Protein AF-A0A7W7UBR4-F1 (afdb_monomer)

Radius of gyration: 15.97 Å; Cα contacts (8 Å, |Δi|>4): 134; chains: 1; bounding box: 43×30×40 Å

Mean predicted aligned error: 3.76 Å

Solvent-accessible surface area (backbone atoms only — not comparable to full-atom values): 6798 Å² total; per-residue (Å²): 130,93,70,92,76,60,71,43,74,70,57,55,90,51,26,36,76,31,35,26,63,66,38,61,66,70,61,28,55,52,48,33,76,66,58,76,65,44,58,55,62,70,82,72,61,76,75,94,64,74,57,53,81,82,39,95,48,75,47,76,42,32,70,57,22,66,72,54,62,41,68,60,51,52,54,52,37,60,78,45,68,36,54,72,49,76,44,93,29,21,59,44,31,67,72,56,40,41,65,64,50,50,50,56,51,50,53,52,47,65,76,65,67,124

Secondary structure (DSSP, 8-state):
--S---EE---GGGHHHHH-TTS-HHHHHHHHHHPPPEEGGGGTPPPSS-GGGTS--EEEEETT-SSS-HHHHHHHHHHHT-EEEEES--TTHHHHSHHHHHHHHHHHHHHH--

pLDDT: mean 94.86, std 8.31, range [49.69, 98.75]

Nearest PDB structures (foldseek):
  5xwz-assembly2_D  TM=7.203E-01  e=3.315E-01  Cladophialophora bantiana CBS 173.52
  5c81-assembly1_A  TM=7.174E-01  e=3.537E-01  Clonostachys rosea
  6jr2-assembly1_B  TM=7.079E-01  e=5.574E-01  Clonostachys rosea
  5ie7-assembly1_B  TM=7.161E-01  e=5.574E-01  Clonostachys rosea
  5xo8-assembly2_D  TM=7.045E-01  e=6.348E-01  Rhinocladiella mackenziei CBS 650.93

Sequence (114 aa):
STETGTDVSVAIEKFPALFAADVDPELAAVLAVSQRPLAARAFSEAAPVAAWKTKPSWGLVASADRTINPDVERFGYERAGMTTVEVDSSHLVMLAQPKAVAELIMDAARSTGH

InterPro domains:
  IPR000073 Alpha/beta hydrolase fold-1 [PF12697] (15-103)
  IPR029058 Alpha/Beta hydrolase fold [G3DSA:3.40.50.1820] (1-113)
  IPR029058 Alpha/Beta hydrolase fold [SSF53474] (17-107)
  IPR052897 Secondary metabolite biosynthesis hydrolase [PTHR37017] (7-112)

Organism: NCBI:txid2663842

Structure (mmCIF, N/CA/C/O backbone):
data_AF-A0A7W7UBR4-F1
#
_entry.id   AF-A0A7W7UBR4-F1
#
loop_
_atom_site.group_PDB
_atom_site.id
_atom_site.type_symbol
_atom_site.label_atom_id
_atom_site.label_alt_id
_atom_site.label_comp_id
_atom_site.label_asym_id
_atom_site.label_entity_id
_atom_site.label_seq_id
_atom_site.pdbx_PDB_ins_code
_atom_site.Cartn_x
_atom_site.Cartn_y
_atom_site.Cartn_z
_atom_site.occupancy
_atom_site.B_iso_or_equiv
_atom_site.auth_seq_id
_atom_site.auth_comp_id
_atom_site.auth_asym_id
_atom_site.auth_atom_id
_atom_site.pdbx_PDB_model_num
ATOM 1 N N . SER A 1 1 ? 14.579 17.870 4.071 1.00 49.69 1 SER A N 1
ATOM 2 C CA . SER A 1 1 ? 15.038 17.751 5.466 1.00 49.69 1 SER A CA 1
ATOM 3 C C . SER A 1 1 ? 16.551 17.832 5.456 1.00 49.69 1 SER A C 1
ATOM 5 O O . SER A 1 1 ? 17.136 17.280 4.539 1.00 49.69 1 SER A O 1
ATOM 7 N N . THR A 1 2 ? 17.177 18.555 6.383 1.00 50.41 2 THR A N 1
ATOM 8 C CA . THR A 1 2 ? 18.644 18.742 6.460 1.00 50.41 2 THR A CA 1
ATOM 9 C C . THR A 1 2 ? 19.338 17.696 7.339 1.00 50.41 2 THR A C 1
ATOM 11 O O . THR A 1 2 ? 20.506 17.855 7.678 1.00 50.41 2 THR A O 1
ATOM 14 N N . GLU A 1 3 ? 18.627 16.647 7.751 1.00 65.31 3 GLU A N 1
ATOM 15 C CA . GLU A 1 3 ? 19.219 15.532 8.488 1.00 65.31 3 GLU A CA 1
ATOM 16 C C . GLU A 1 3 ? 19.951 14.587 7.536 1.00 65.31 3 GLU A C 1
ATOM 18 O O . GLU A 1 3 ? 19.378 14.107 6.559 1.00 65.31 3 GLU A O 1
ATOM 23 N N . THR A 1 4 ? 21.210 14.294 7.853 1.00 79.94 4 THR A N 1
ATOM 24 C CA . THR A 1 4 ? 21.987 13.235 7.210 1.00 79.94 4 THR A CA 1
ATOM 25 C C . THR A 1 4 ? 21.290 11.890 7.426 1.00 79.94 4 THR A C 1
ATOM 27 O O . THR A 1 4 ? 21.035 11.498 8.564 1.00 79.94 4 THR A O 1
ATOM 30 N N . GLY A 1 5 ? 20.991 11.168 6.348 1.00 87.00 5 GLY A N 1
ATOM 31 C CA . GLY A 1 5 ? 20.320 9.870 6.402 1.00 87.00 5 GLY A CA 1
ATOM 32 C C . GLY A 1 5 ? 20.465 9.096 5.094 1.00 87.00 5 GLY A C 1
ATOM 33 O O . GLY A 1 5 ? 20.946 9.631 4.096 1.00 87.00 5 GLY A O 1
ATOM 34 N N . THR A 1 6 ? 20.075 7.823 5.112 1.00 93.88 6 THR A N 1
ATOM 35 C CA . THR A 1 6 ? 19.985 6.998 3.901 1.00 93.88 6 THR A CA 1
ATOM 36 C C . THR A 1 6 ? 18.579 7.090 3.339 1.00 93.88 6 THR A C 1
ATOM 38 O O . THR A 1 6 ? 17.614 6.779 4.036 1.00 93.88 6 THR A O 1
ATOM 41 N N . ASP A 1 7 ? 18.486 7.460 2.070 1.00 93.88 7 ASP A N 1
ATOM 42 C CA . ASP A 1 7 ? 17.255 7.405 1.296 1.00 93.88 7 ASP A CA 1
ATOM 43 C C . ASP A 1 7 ? 17.255 6.156 0.411 1.00 93.88 7 ASP A C 1
ATOM 45 O O . ASP A 1 7 ? 18.290 5.750 -0.123 1.00 93.88 7 ASP A O 1
ATOM 49 N N . VAL A 1 8 ? 16.087 5.533 0.269 1.00 94.19 8 VAL A N 1
ATOM 50 C CA . VAL A 1 8 ? 15.889 4.309 -0.511 1.00 94.19 8 VAL A CA 1
ATOM 51 C C . VAL A 1 8 ? 14.877 4.578 -1.618 1.00 94.19 8 VAL A C 1
ATOM 53 O O . VAL A 1 8 ? 13.890 5.291 -1.433 1.00 94.19 8 VAL A O 1
ATOM 56 N N . SER A 1 9 ? 15.124 4.023 -2.797 1.00 95.00 9 SER A N 1
ATOM 57 C CA . SER A 1 9 ? 14.236 4.109 -3.958 1.00 95.00 9 SER A CA 1
ATOM 58 C C . SER A 1 9 ? 14.267 2.795 -4.719 1.00 95.00 9 SER A C 1
ATOM 60 O O . SER A 1 9 ? 15.216 2.015 -4.604 1.00 95.00 9 SER A O 1
ATOM 62 N N . VAL A 1 10 ? 13.231 2.549 -5.508 1.00 96.12 10 VAL A N 1
ATOM 63 C CA . VAL A 1 10 ? 13.191 1.402 -6.411 1.00 96.12 10 VAL A CA 1
ATOM 64 C C . VAL A 1 10 ? 13.994 1.756 -7.650 1.00 96.12 10 VAL A C 1
ATOM 66 O O . VAL A 1 10 ? 13.836 2.848 -8.194 1.00 96.12 10 VAL A O 1
ATOM 69 N N . ALA A 1 11 ? 14.828 0.834 -8.131 1.00 97.50 11 ALA A N 1
ATOM 70 C CA . ALA A 1 11 ? 15.454 0.995 -9.440 1.00 97.50 11 ALA A CA 1
ATOM 71 C C . ALA A 1 11 ? 14.372 1.274 -10.498 1.00 97.50 11 ALA A C 1
ATOM 73 O O . ALA A 1 11 ? 13.363 0.565 -10.535 1.00 97.50 11 ALA A O 1
ATOM 74 N N . ILE A 1 12 ? 14.575 2.299 -11.330 1.00 97.75 12 ILE A N 1
ATOM 75 C CA . ILE A 1 12 ? 13.567 2.817 -12.271 1.00 97.75 12 ILE A CA 1
ATOM 76 C C . ILE A 1 12 ? 13.015 1.682 -13.142 1.00 97.75 12 ILE A C 1
ATOM 78 O O . ILE A 1 12 ? 11.807 1.544 -13.304 1.00 97.75 12 ILE A O 1
ATOM 82 N N . GLU A 1 13 ? 13.891 0.801 -13.615 1.00 97.94 13 GLU A N 1
ATOM 83 C CA . GLU A 1 13 ? 13.560 -0.316 -14.501 1.00 97.94 13 GLU A CA 1
ATOM 84 C C . GLU A 1 13 ? 12.752 -1.415 -13.796 1.00 97.94 13 GLU A C 1
ATOM 86 O O . GLU A 1 13 ? 12.053 -2.193 -14.442 1.00 97.94 13 GLU A O 1
ATOM 91 N N . LYS A 1 14 ? 12.846 -1.501 -12.464 1.00 97.75 14 LYS A N 1
ATOM 92 C CA . LYS A 1 14 ? 12.107 -2.476 -11.651 1.00 97.75 14 LYS A CA 1
ATOM 93 C C . LYS A 1 14 ? 10.785 -1.925 -11.125 1.00 97.75 14 LYS A C 1
ATOM 95 O O . LYS A 1 14 ? 9.935 -2.716 -10.721 1.00 97.75 14 LYS A O 1
ATOM 100 N N . PHE A 1 15 ? 10.608 -0.604 -11.122 1.00 98.12 15 PHE A N 1
ATOM 101 C CA . PHE A 1 15 ? 9.438 0.053 -10.544 1.00 98.12 15 PHE A CA 1
ATOM 102 C C . PHE A 1 15 ? 8.114 -0.457 -11.136 1.00 98.12 15 PHE A C 1
ATOM 104 O O . PHE A 1 15 ? 7.273 -0.879 -10.341 1.00 98.12 15 PHE A O 1
ATOM 111 N N . PRO A 1 16 ? 7.918 -0.547 -12.472 1.00 97.62 16 PRO A N 1
ATOM 112 C CA . PRO A 1 16 ? 6.644 -1.015 -13.019 1.00 97.62 16 PRO A CA 1
ATOM 113 C C . PRO A 1 16 ? 6.257 -2.410 -12.519 1.00 97.62 16 PRO A C 1
ATOM 115 O O . PRO A 1 16 ? 5.130 -2.626 -12.102 1.00 97.62 16 PRO A O 1
ATOM 118 N N . ALA A 1 17 ? 7.205 -3.348 -12.464 1.00 97.19 17 ALA A N 1
ATOM 119 C CA . ALA A 1 17 ? 6.917 -4.730 -12.081 1.00 97.19 17 ALA A CA 1
ATOM 120 C C . ALA A 1 17 ? 6.729 -4.949 -10.567 1.00 97.19 17 ALA A C 1
ATOM 122 O O . ALA A 1 17 ? 6.145 -5.962 -10.176 1.00 97.19 17 ALA A O 1
ATOM 123 N N . LEU A 1 18 ? 7.273 -4.064 -9.724 1.00 96.50 18 LEU A N 1
ATOM 124 C CA . LEU A 1 18 ? 7.222 -4.198 -8.263 1.00 96.50 18 LEU A CA 1
ATOM 125 C C . LEU A 1 18 ? 6.124 -3.341 -7.627 1.00 96.50 18 LEU A C 1
ATOM 127 O O . LEU A 1 18 ? 5.451 -3.801 -6.708 1.00 96.50 18 LEU A O 1
ATOM 131 N N . PHE A 1 19 ? 5.948 -2.114 -8.118 1.00 97.06 19 PHE A N 1
ATOM 132 C CA . PHE A 1 19 ? 5.033 -1.130 -7.540 1.00 97.06 19 PHE A CA 1
ATOM 133 C C . PHE A 1 19 ? 3.725 -1.001 -8.320 1.00 97.06 19 PHE A C 1
ATOM 135 O O . PHE A 1 19 ? 2.688 -0.750 -7.722 1.00 97.06 19 PHE A O 1
ATOM 142 N N . ALA A 1 20 ? 3.771 -1.115 -9.646 1.00 98.00 20 ALA A N 1
ATOM 143 C CA . ALA A 1 20 ? 2.730 -0.574 -10.518 1.00 98.00 20 ALA A CA 1
ATOM 144 C C . ALA A 1 20 ? 2.316 -1.565 -11.620 1.00 98.00 20 ALA A C 1
ATOM 146 O O . ALA A 1 20 ? 2.071 -1.166 -12.755 1.00 98.00 20 ALA A O 1
ATOM 147 N N . ALA A 1 21 ? 2.301 -2.864 -11.305 1.00 98.06 21 ALA A N 1
ATOM 148 C CA . ALA A 1 21 ? 2.220 -3.938 -12.301 1.00 98.06 21 ALA A CA 1
ATOM 149 C C . ALA A 1 21 ? 0.892 -3.964 -13.079 1.00 98.06 21 ALA A C 1
ATOM 151 O O . ALA A 1 21 ? 0.820 -4.544 -14.159 1.00 98.06 21 ALA A O 1
ATOM 152 N N . ASP A 1 22 ? -0.139 -3.339 -12.524 1.00 98.06 22 ASP A N 1
ATOM 153 C CA . ASP A 1 22 ? -1.494 -3.209 -13.056 1.00 98.06 22 ASP A CA 1
ATOM 154 C C . ASP A 1 22 ? -1.903 -1.739 -13.283 1.00 98.06 22 ASP A C 1
ATOM 156 O O . ASP A 1 22 ? -3.077 -1.437 -13.488 1.00 98.06 22 ASP A O 1
ATOM 160 N N . VAL A 1 23 ? -0.935 -0.818 -13.270 1.00 98.31 23 VAL A N 1
ATOM 161 C CA . VAL A 1 23 ? -1.121 0.586 -13.657 1.00 98.31 23 VAL A CA 1
ATOM 162 C C . VAL A 1 23 ? -0.752 0.755 -15.132 1.00 98.31 23 VAL A C 1
ATOM 164 O O . VAL A 1 23 ? 0.077 0.016 -15.664 1.00 98.31 23 VAL A O 1
ATOM 167 N N . ASP A 1 24 ? -1.355 1.746 -15.797 1.00 98.06 24 ASP A N 1
ATOM 168 C CA . ASP A 1 24 ? -0.991 2.126 -17.164 1.00 98.06 24 ASP A CA 1
ATOM 169 C C . ASP A 1 24 ? 0.544 2.273 -17.321 1.00 98.06 24 ASP A C 1
ATOM 171 O O . ASP A 1 24 ? 1.169 2.980 -16.521 1.00 98.06 24 ASP A O 1
ATOM 175 N N . PRO A 1 25 ? 1.176 1.622 -18.318 1.00 97.69 25 PRO A N 1
ATOM 176 C CA . PRO A 1 25 ? 2.631 1.608 -18.445 1.00 97.69 25 PRO A CA 1
ATOM 177 C C . PRO A 1 25 ? 3.273 2.983 -18.655 1.00 97.69 25 PRO A C 1
ATOM 179 O O . PRO A 1 25 ? 4.385 3.206 -18.171 1.00 97.69 25 PRO A O 1
ATOM 182 N N . GLU A 1 26 ? 2.608 3.906 -19.360 1.00 98.12 26 GLU A N 1
ATOM 183 C CA . GLU A 1 26 ? 3.140 5.257 -19.573 1.00 98.12 26 GLU A CA 1
ATOM 184 C C . GLU A 1 26 ? 3.139 6.030 -18.256 1.00 98.12 26 GLU A C 1
ATOM 186 O O . GLU A 1 26 ? 4.145 6.642 -17.880 1.00 98.12 26 GLU A O 1
ATOM 191 N N . LEU A 1 27 ? 2.045 5.927 -17.497 1.00 98.31 27 LEU A N 1
ATOM 192 C CA . LEU A 1 27 ? 1.970 6.497 -16.157 1.00 98.31 27 LEU A CA 1
ATOM 193 C C . LEU A 1 27 ? 3.002 5.861 -15.214 1.00 98.31 27 LEU A C 1
ATOM 195 O O . LEU A 1 27 ? 3.698 6.580 -14.498 1.00 98.31 27 LEU A O 1
ATOM 199 N N . ALA A 1 28 ? 3.153 4.535 -15.229 1.00 98.25 28 ALA A N 1
ATOM 200 C CA . ALA A 1 28 ? 4.132 3.828 -14.405 1.00 98.25 28 ALA A CA 1
ATOM 201 C C . ALA A 1 28 ? 5.573 4.277 -14.704 1.00 98.25 28 ALA A C 1
ATOM 203 O O . ALA A 1 28 ? 6.368 4.433 -13.775 1.00 98.25 28 ALA A O 1
ATOM 204 N N . ALA A 1 29 ? 5.905 4.541 -15.973 1.00 97.94 29 ALA A N 1
ATOM 205 C CA . ALA A 1 29 ? 7.212 5.061 -16.369 1.00 97.94 29 ALA A CA 1
ATOM 206 C C . ALA A 1 29 ? 7.467 6.477 -15.824 1.00 97.94 29 ALA A C 1
ATOM 208 O O . ALA A 1 29 ? 8.557 6.756 -15.319 1.00 97.94 29 ALA A O 1
ATOM 209 N N . VAL A 1 30 ? 6.458 7.356 -15.863 1.00 98.19 30 VAL A N 1
ATOM 210 C CA . VAL A 1 30 ? 6.545 8.695 -15.256 1.00 98.19 30 VAL A CA 1
ATOM 211 C C . VAL A 1 30 ? 6.731 8.585 -13.742 1.00 98.19 30 VAL A C 1
ATOM 213 O O . VAL A 1 30 ? 7.642 9.200 -13.189 1.00 98.19 30 VAL A O 1
ATOM 216 N N . LEU A 1 31 ? 5.925 7.754 -13.076 1.00 97.94 31 LEU A N 1
ATOM 217 C CA . LEU A 1 31 ? 6.005 7.544 -11.630 1.00 97.94 31 LEU A CA 1
ATOM 218 C C . LEU A 1 31 ? 7.365 6.987 -11.199 1.00 97.94 31 LEU A C 1
ATOM 220 O O . LEU A 1 31 ? 7.889 7.410 -10.170 1.00 97.94 31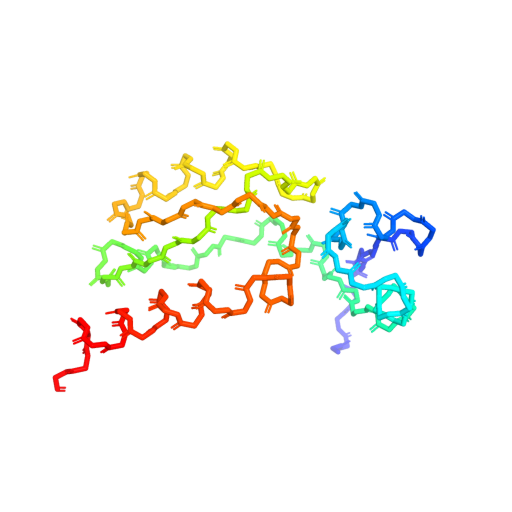 LEU A O 1
ATOM 224 N N . ALA A 1 32 ? 7.963 6.097 -11.994 1.00 98.00 32 ALA A N 1
ATOM 225 C CA . ALA A 1 32 ? 9.270 5.515 -11.710 1.00 98.00 32 ALA A CA 1
ATOM 226 C C . ALA A 1 32 ? 10.381 6.574 -11.626 1.00 98.00 32 ALA A C 1
ATOM 228 O O . ALA A 1 32 ? 11.228 6.504 -10.735 1.00 98.00 32 ALA A O 1
ATOM 229 N N . VAL A 1 33 ? 10.377 7.568 -12.520 1.00 97.62 33 VAL A N 1
ATOM 230 C CA . VAL A 1 33 ? 11.392 8.639 -12.527 1.00 97.62 33 VAL A CA 1
ATOM 231 C C . VAL A 1 33 ? 11.054 9.786 -11.575 1.00 97.62 33 VAL A C 1
ATOM 233 O O . VAL A 1 33 ? 11.954 10.494 -11.132 1.00 97.62 33 VAL A O 1
ATOM 236 N N . SER A 1 34 ? 9.773 9.970 -11.238 1.00 97.00 34 SER A N 1
ATOM 237 C CA . SER A 1 34 ? 9.316 11.009 -10.308 1.00 97.00 34 SER A CA 1
ATOM 238 C C . SER A 1 34 ? 9.148 10.523 -8.865 1.00 97.00 34 SER A C 1
ATOM 240 O O . SER A 1 34 ? 8.680 11.291 -8.020 1.00 97.00 34 SER A O 1
ATOM 242 N N . GLN A 1 35 ? 9.462 9.254 -8.572 1.00 95.94 35 GLN A N 1
ATOM 243 C CA . GLN A 1 35 ? 9.289 8.675 -7.241 1.00 95.94 35 GLN A CA 1
ATOM 244 C C . GLN A 1 35 ? 10.059 9.487 -6.194 1.00 95.94 35 GLN A C 1
ATOM 246 O O . GLN A 1 35 ? 11.186 9.934 -6.414 1.00 95.94 35 GLN A O 1
ATOM 251 N N . ARG A 1 36 ? 9.446 9.675 -5.025 1.00 93.81 36 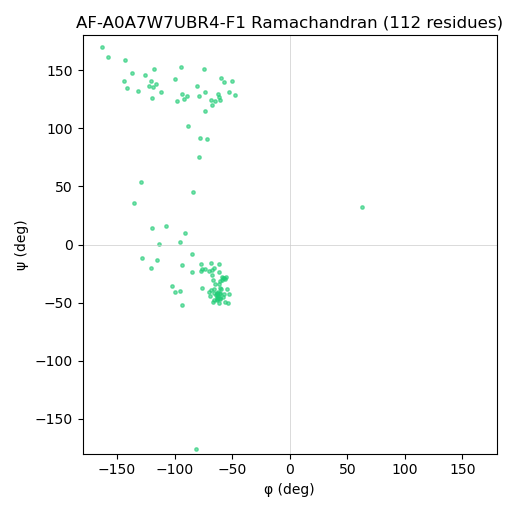ARG A N 1
ATOM 252 C CA . ARG A 1 36 ? 10.114 10.317 -3.893 1.00 93.81 36 ARG A CA 1
ATOM 253 C C . ARG A 1 36 ? 10.825 9.246 -3.069 1.00 93.81 36 ARG A C 1
ATOM 255 O O . ARG A 1 36 ? 10.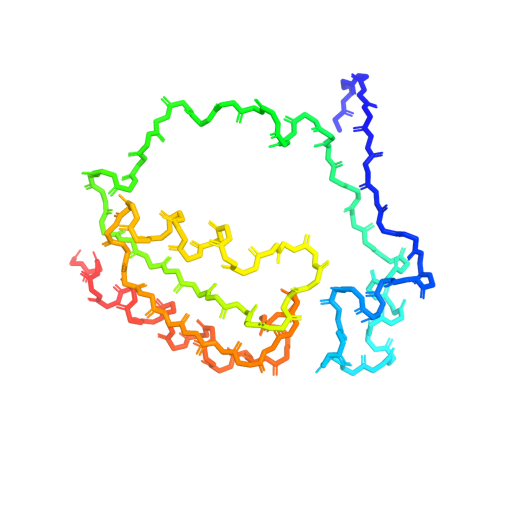156 8.294 -2.668 1.00 93.81 36 ARG A O 1
ATOM 262 N N . PRO A 1 37 ? 12.127 9.398 -2.779 1.00 92.88 37 PRO A N 1
ATOM 263 C CA . PRO A 1 37 ? 12.825 8.451 -1.927 1.00 92.88 37 PRO A CA 1
ATOM 264 C C . PRO A 1 37 ? 12.202 8.354 -0.530 1.00 92.88 37 PRO A C 1
ATOM 266 O O . PRO A 1 37 ? 11.746 9.354 0.036 1.00 92.88 37 PRO A O 1
ATO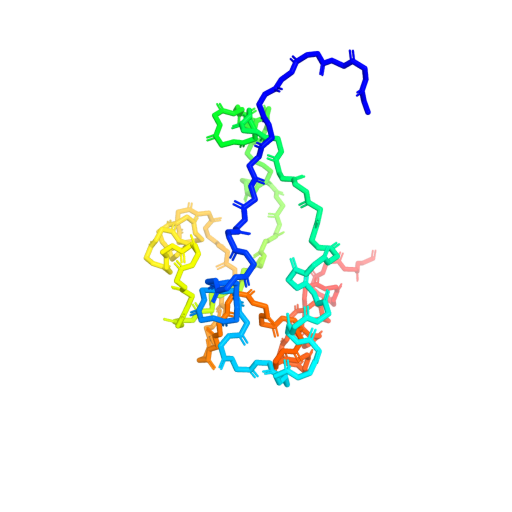M 269 N N . LEU A 1 38 ? 12.200 7.142 0.023 1.00 92.44 38 LEU A N 1
ATOM 270 C CA . LEU A 1 38 ? 11.779 6.863 1.390 1.00 92.44 38 LEU A CA 1
ATOM 271 C C . LEU A 1 38 ? 13.001 6.893 2.308 1.00 92.44 38 LEU A C 1
ATOM 273 O O . LEU A 1 38 ? 13.989 6.206 2.053 1.00 92.44 38 LEU A O 1
ATOM 277 N N . ALA A 1 39 ? 12.919 7.636 3.409 1.00 94.62 39 ALA A N 1
ATOM 278 C CA . ALA A 1 39 ? 13.974 7.634 4.414 1.00 94.62 39 ALA A CA 1
ATOM 279 C C . ALA A 1 39 ? 14.073 6.245 5.070 1.00 94.62 39 ALA A C 1
ATOM 281 O O . ALA A 1 39 ? 13.107 5.773 5.669 1.00 94.62 39 ALA A O 1
ATOM 282 N N . ALA A 1 40 ? 15.249 5.614 5.028 1.00 93.69 40 ALA A N 1
ATOM 283 C CA . ALA A 1 40 ? 15.464 4.251 5.525 1.00 93.69 40 ALA A CA 1
ATOM 284 C C . ALA A 1 40 ? 15.078 4.076 7.006 1.00 93.69 40 ALA A C 1
ATOM 286 O O . ALA A 1 40 ? 14.645 3.004 7.422 1.00 93.69 40 ALA A O 1
ATOM 287 N N . ARG A 1 41 ? 15.175 5.148 7.803 1.00 93.69 41 ARG A N 1
ATOM 288 C CA . ARG A 1 41 ? 14.774 5.147 9.218 1.00 93.69 41 ARG A CA 1
ATOM 289 C C . ARG A 1 41 ? 13.304 4.780 9.438 1.00 93.69 41 ARG A C 1
ATOM 291 O O . ARG A 1 41 ? 12.989 4.207 10.477 1.00 93.69 41 ARG A O 1
ATOM 298 N N . ALA A 1 42 ? 12.432 5.057 8.462 1.00 91.00 42 ALA A N 1
ATOM 299 C CA . ALA A 1 42 ? 11.000 4.779 8.551 1.00 91.00 42 ALA A CA 1
ATOM 300 C C . ALA A 1 42 ? 10.699 3.279 8.723 1.00 91.00 42 ALA A C 1
ATOM 302 O O . ALA A 1 42 ? 9.664 2.929 9.278 1.00 91.00 42 ALA A O 1
ATOM 303 N N . PHE A 1 43 ? 11.611 2.391 8.307 1.00 91.00 43 PHE A N 1
ATOM 304 C CA . PHE A 1 43 ? 11.461 0.943 8.485 1.00 91.00 43 PHE A CA 1
ATOM 305 C C . PHE A 1 43 ? 11.733 0.459 9.917 1.00 91.00 43 PHE A C 1
ATOM 307 O O . PHE A 1 43 ? 11.309 -0.634 10.281 1.00 91.00 43 PHE A O 1
ATOM 314 N N . SER A 1 44 ? 12.458 1.239 10.723 1.00 92.25 44 SER A N 1
ATOM 315 C CA . SER A 1 44 ? 12.869 0.863 12.086 1.00 92.25 44 SER A CA 1
ATOM 316 C C . SER A 1 44 ? 12.265 1.742 13.178 1.00 92.25 44 SER A C 1
ATOM 318 O O . SER A 1 44 ? 12.366 1.416 14.360 1.00 92.25 44 SER A O 1
ATOM 320 N N . GLU A 1 45 ? 11.687 2.882 12.804 1.00 92.69 45 GLU A N 1
ATOM 321 C CA . GLU A 1 45 ? 11.121 3.832 13.751 1.00 92.69 45 GLU A CA 1
ATOM 322 C C . GLU A 1 45 ? 9.872 3.248 14.421 1.00 92.69 45 GLU A C 1
ATOM 324 O O . GLU A 1 45 ? 8.915 2.829 13.769 1.00 92.69 45 GLU A O 1
ATOM 329 N N . ALA A 1 46 ? 9.883 3.210 15.753 1.00 92.62 46 ALA A N 1
ATOM 330 C CA . ALA A 1 46 ? 8.750 2.717 16.514 1.00 92.62 46 ALA A CA 1
ATOM 331 C C . ALA A 1 46 ? 7.609 3.740 16.493 1.00 92.62 46 ALA A C 1
ATOM 333 O O . ALA A 1 46 ? 7.802 4.911 16.820 1.00 92.62 46 ALA A O 1
ATOM 334 N N . ALA A 1 47 ? 6.392 3.280 16.193 1.00 89.31 47 ALA A N 1
ATOM 335 C CA . ALA A 1 47 ? 5.206 4.105 16.375 1.00 89.31 47 ALA A CA 1
ATOM 336 C C . ALA A 1 47 ? 5.062 4.479 17.867 1.00 89.31 47 ALA A C 1
ATOM 338 O O . ALA A 1 47 ? 5.035 3.578 18.712 1.00 89.31 47 ALA A O 1
ATOM 339 N N . PRO A 1 48 ? 4.922 5.772 18.219 1.00 91.50 48 PRO A N 1
ATOM 340 C CA . PRO A 1 48 ? 4.869 6.199 19.619 1.00 91.50 48 PRO A CA 1
ATOM 341 C C . PRO A 1 48 ? 3.602 5.711 20.335 1.00 91.50 48 PRO A C 1
ATOM 343 O O . PRO A 1 48 ? 3.597 5.544 21.552 1.00 91.50 48 PRO A O 1
ATOM 346 N N . VAL A 1 49 ? 2.520 5.475 19.585 1.00 93.38 49 VAL A N 1
ATOM 347 C CA . VAL A 1 49 ? 1.246 4.961 20.095 1.00 93.38 49 VAL A CA 1
ATOM 348 C C . VAL A 1 49 ? 0.652 3.976 19.091 1.00 93.38 49 VAL A C 1
ATOM 350 O O . VAL A 1 49 ? 0.558 4.263 17.898 1.00 93.38 49 VAL A O 1
ATOM 353 N N . ALA A 1 50 ? 0.168 2.837 19.584 1.00 93.44 50 ALA A N 1
ATOM 354 C CA . ALA A 1 50 ? -0.629 1.890 18.809 1.00 93.44 50 ALA A CA 1
ATOM 355 C C . ALA A 1 50 ? -2.087 2.380 18.691 1.00 93.44 50 ALA A C 1
ATOM 357 O O . ALA A 1 50 ? -2.971 1.886 19.389 1.00 93.44 50 ALA A O 1
ATOM 358 N N . ALA A 1 51 ? -2.333 3.383 17.840 1.00 93.88 51 ALA A N 1
ATOM 359 C CA . ALA A 1 51 ? -3.633 4.062 17.730 1.00 93.88 51 ALA A CA 1
ATOM 360 C C . ALA A 1 51 ? -4.811 3.124 17.397 1.00 93.88 51 ALA A C 1
ATOM 362 O O . ALA A 1 51 ? -5.932 3.373 17.833 1.00 93.88 51 ALA A O 1
ATOM 363 N N . TRP A 1 52 ? -4.550 2.017 16.697 1.00 94.12 52 TRP A N 1
ATOM 364 C CA .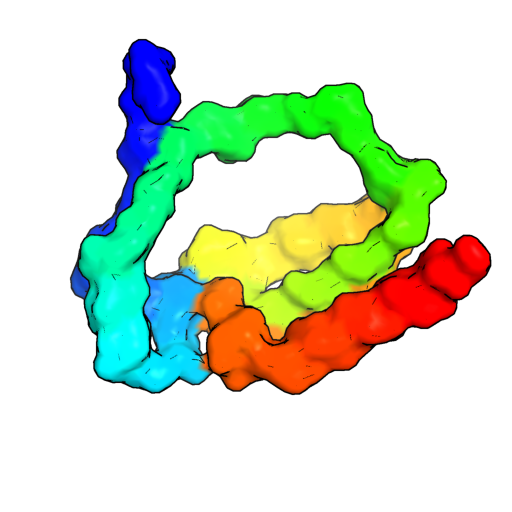 TRP A 1 52 ? -5.544 0.987 16.373 1.00 94.12 52 TRP A CA 1
ATOM 365 C C . TRP A 1 52 ? -6.161 0.311 17.609 1.00 94.12 52 TRP A C 1
ATOM 367 O O . TRP A 1 52 ? -7.223 -0.287 17.512 1.00 94.12 52 TRP A O 1
ATOM 377 N N . LYS A 1 53 ? -5.551 0.437 18.798 1.00 95.00 53 LYS A N 1
ATOM 378 C CA . LYS A 1 53 ? -6.137 -0.072 20.050 1.00 95.00 53 LYS A CA 1
ATOM 379 C C . LYS A 1 53 ? -7.313 0.756 20.564 1.00 95.00 53 LYS A C 1
ATOM 381 O O . LYS A 1 53 ? -8.065 0.270 21.402 1.00 95.00 53 LYS A O 1
ATOM 386 N N . THR A 1 54 ? -7.430 2.016 20.146 1.00 94.38 54 THR A N 1
ATOM 387 C CA . THR A 1 54 ? -8.437 2.953 20.676 1.00 9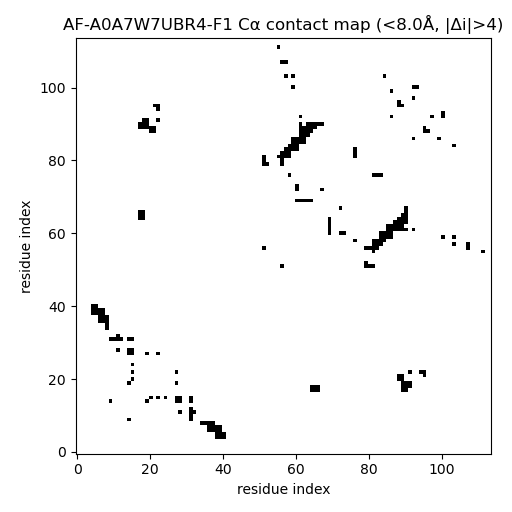4.38 54 THR A CA 1
ATOM 388 C C . THR A 1 54 ? -9.266 3.634 19.597 1.00 94.38 54 THR A C 1
ATOM 390 O O . THR A 1 54 ? -10.266 4.269 19.922 1.00 94.38 54 THR A O 1
ATOM 393 N N . LYS A 1 55 ? -8.878 3.516 18.324 1.00 94.31 55 LYS A N 1
ATOM 394 C CA . LYS A 1 55 ? -9.604 4.086 17.189 1.00 94.31 55 LYS A CA 1
ATOM 395 C C . LYS A 1 55 ? -10.072 2.981 16.241 1.00 94.31 55 LYS A C 1
ATOM 397 O O . LYS A 1 55 ? -9.256 2.119 15.898 1.00 94.31 55 LYS A O 1
ATOM 402 N N . PRO A 1 56 ? -11.331 3.033 15.760 1.00 96.12 56 PRO A N 1
ATOM 403 C CA . PRO A 1 56 ? -11.769 2.216 14.635 1.00 96.12 56 PRO A CA 1
ATOM 404 C C . PRO A 1 56 ? -10.793 2.353 13.466 1.00 96.12 56 PRO A C 1
ATOM 406 O O . PRO A 1 56 ? -10.246 3.434 13.233 1.00 96.12 56 PRO A O 1
ATOM 409 N N . SER A 1 57 ? -10.532 1.246 12.780 1.00 97.12 57 SER A N 1
ATOM 410 C CA . SER A 1 57 ? -9.434 1.150 11.824 1.00 97.12 57 SER A CA 1
ATOM 411 C C . SER A 1 57 ? -9.828 0.280 10.628 1.00 97.12 57 SER A C 1
ATOM 413 O O . SER A 1 57 ? -10.486 -0.747 10.795 1.00 97.12 57 SER A O 1
ATOM 415 N N . TRP A 1 58 ? -9.398 0.692 9.433 1.00 98.31 58 TRP A N 1
ATOM 416 C CA . TRP A 1 58 ? -9.649 0.015 8.158 1.00 98.31 58 TRP A CA 1
ATOM 417 C C . TRP A 1 58 ? -8.334 -0.257 7.435 1.00 98.31 58 TRP A C 1
ATOM 419 O O . TRP A 1 58 ? -7.411 0.554 7.521 1.00 98.31 58 TRP A O 1
ATOM 429 N N . GLY A 1 59 ? -8.261 -1.375 6.720 1.00 97.94 59 GLY A N 1
ATOM 430 C CA . GLY A 1 59 ? -7.101 -1.756 5.920 1.00 97.94 59 GLY A CA 1
ATOM 431 C C . GLY A 1 59 ? -7.518 -2.308 4.563 1.00 97.94 59 GLY A C 1
ATOM 432 O O . GLY A 1 59 ? -8.563 -2.944 4.436 1.00 97.94 59 GLY A O 1
ATOM 433 N N . LEU A 1 60 ? -6.690 -2.071 3.554 1.00 98.56 60 LEU A N 1
ATOM 434 C CA . LEU A 1 60 ? -6.824 -2.690 2.243 1.00 98.56 60 LEU A CA 1
ATOM 435 C C . LEU A 1 60 ? -5.559 -3.489 1.976 1.00 98.56 60 LEU A C 1
ATOM 437 O O . LEU A 1 60 ? -4.470 -2.932 2.076 1.00 98.56 60 LEU A O 1
ATOM 441 N N . VAL A 1 61 ? -5.708 -4.770 1.657 1.00 98.75 61 VAL A N 1
ATOM 442 C CA . VAL A 1 61 ? -4.600 -5.625 1.224 1.00 98.75 61 VAL A CA 1
ATOM 443 C C . VAL A 1 61 ? -4.614 -5.690 -0.298 1.00 98.75 61 VAL A C 1
ATOM 445 O O . VAL A 1 61 ? -5.619 -6.079 -0.895 1.00 98.75 61 VAL A O 1
ATOM 448 N N . ALA A 1 62 ? -3.503 -5.312 -0.925 1.00 98.50 62 ALA A N 1
ATOM 449 C CA . ALA A 1 62 ? -3.280 -5.525 -2.349 1.00 98.50 62 ALA A CA 1
ATOM 450 C C . ALA A 1 62 ? -2.642 -6.912 -2.529 1.00 98.50 62 ALA A C 1
ATOM 452 O O . ALA A 1 62 ? -1.463 -7.111 -2.250 1.00 98.50 62 ALA A O 1
ATOM 453 N N . SER A 1 63 ? -3.421 -7.917 -2.935 1.00 98.44 63 SER A N 1
ATOM 454 C CA . SER A 1 63 ? -2.997 -9.324 -2.842 1.00 98.44 63 SER A CA 1
ATOM 455 C C . SER A 1 63 ? -1.848 -9.707 -3.778 1.00 98.44 63 SER A C 1
ATOM 457 O O . SER A 1 63 ? -1.229 -10.753 -3.577 1.00 98.44 63 SER A O 1
ATOM 459 N N . ALA A 1 64 ? -1.555 -8.877 -4.783 1.00 98.19 64 ALA A N 1
ATOM 460 C CA . ALA A 1 64 ? -0.450 -9.051 -5.720 1.00 98.19 64 ALA A CA 1
ATOM 461 C C . ALA A 1 64 ? 0.705 -8.057 -5.475 1.00 98.19 64 ALA A C 1
ATOM 463 O O . ALA A 1 64 ? 1.573 -7.898 -6.341 1.00 98.19 64 ALA A O 1
ATOM 464 N N . ASP A 1 65 ? 0.746 -7.401 -4.309 1.00 98.25 65 ASP A N 1
ATOM 465 C CA . ASP A 1 65 ? 1.843 -6.516 -3.920 1.00 98.25 65 ASP A CA 1
ATOM 466 C C . ASP A 1 65 ? 3.178 -7.286 -3.825 1.00 98.25 65 ASP A C 1
ATOM 468 O O . ASP A 1 65 ? 3.294 -8.353 -3.218 1.00 98.25 65 ASP A O 1
ATOM 472 N N . ARG A 1 66 ? 4.206 -6.747 -4.489 1.00 96.62 66 ARG A N 1
ATOM 473 C CA . ARG A 1 66 ? 5.586 -7.267 -4.504 1.00 96.62 66 ARG A CA 1
ATOM 474 C C . ARG A 1 66 ? 6.579 -6.335 -3.812 1.00 96.62 66 ARG A C 1
ATOM 476 O O . ARG A 1 66 ? 7.774 -6.626 -3.772 1.00 96.62 66 ARG A O 1
ATOM 483 N N . THR A 1 67 ? 6.0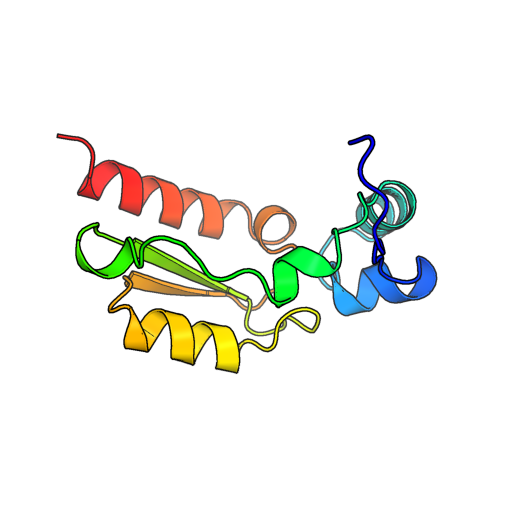88 -5.216 -3.303 1.00 95.44 67 THR A N 1
ATOM 484 C CA . THR A 1 67 ? 6.809 -4.214 -2.525 1.00 95.44 67 THR A CA 1
ATOM 485 C C . THR A 1 67 ? 6.658 -4.501 -1.041 1.00 95.44 67 THR A C 1
ATOM 487 O O . THR A 1 67 ? 7.657 -4.601 -0.329 1.00 95.44 67 THR A O 1
ATOM 490 N N . ILE A 1 68 ? 5.418 -4.674 -0.584 1.00 95.25 68 ILE A N 1
ATOM 491 C CA . ILE A 1 68 ? 5.090 -5.126 0.766 1.00 95.25 68 ILE A CA 1
ATOM 492 C C . ILE A 1 68 ? 4.491 -6.520 0.634 1.00 95.25 68 ILE A C 1
ATOM 494 O O . ILE A 1 68 ? 3.623 -6.746 -0.197 1.00 95.25 68 ILE A O 1
ATOM 498 N N . ASN A 1 69 ? 4.977 -7.476 1.427 1.00 97.19 69 ASN A N 1
ATOM 499 C CA . ASN A 1 69 ? 4.402 -8.816 1.417 1.00 97.19 69 ASN A CA 1
ATOM 500 C C . ASN A 1 69 ? 2.969 -8.756 1.996 1.00 97.19 69 ASN A C 1
ATOM 502 O O . ASN A 1 69 ? 2.840 -8.417 3.179 1.00 97.19 69 ASN A O 1
ATOM 506 N N . PRO A 1 70 ? 1.929 -9.148 1.234 1.00 98.31 70 PRO A N 1
ATOM 507 C CA . PRO A 1 70 ? 0.540 -9.097 1.690 1.00 98.31 70 PRO A CA 1
ATOM 508 C C . PRO A 1 70 ? 0.282 -9.871 2.991 1.00 98.31 70 PRO A C 1
ATOM 510 O O . PRO A 1 70 ? -0.563 -9.480 3.791 1.00 98.31 70 PRO A O 1
ATOM 513 N N . ASP A 1 71 ? 1.037 -10.938 3.270 1.00 98.44 71 ASP A N 1
ATOM 514 C CA . ASP A 1 71 ? 0.893 -11.702 4.516 1.00 98.44 71 ASP A CA 1
ATOM 515 C C . ASP A 1 71 ? 1.303 -10.895 5.755 1.00 98.44 71 ASP A C 1
ATOM 517 O O . ASP A 1 71 ? 0.734 -11.075 6.834 1.00 98.44 71 ASP A O 1
ATOM 521 N N . VAL A 1 72 ? 2.258 -9.970 5.611 1.00 97.44 72 VAL A N 1
ATOM 522 C CA . VAL A 1 72 ? 2.651 -9.059 6.697 1.00 97.44 72 VAL A CA 1
ATOM 523 C C . VAL A 1 72 ? 1.523 -8.072 6.992 1.00 97.44 72 VAL A C 1
ATOM 525 O O . VAL A 1 72 ? 1.251 -7.785 8.161 1.00 97.44 72 VAL A O 1
ATOM 528 N N . GLU A 1 73 ? 0.841 -7.586 5.955 1.00 97.69 73 GLU A N 1
ATOM 529 C CA . GLU A 1 73 ? -0.318 -6.706 6.106 1.00 97.69 73 GLU A CA 1
ATOM 530 C C . GLU A 1 73 ? -1.489 -7.441 6.755 1.00 97.69 73 GLU A C 1
ATOM 532 O O . GLU A 1 73 ? -2.006 -6.969 7.766 1.00 97.69 73 GLU A O 1
ATOM 537 N N . ARG A 1 74 ? -1.847 -8.633 6.251 1.00 98.44 74 ARG A N 1
ATOM 538 C CA . ARG A 1 74 ? -2.904 -9.481 6.830 1.00 98.44 74 ARG A CA 1
ATOM 539 C C . ARG A 1 74 ? -2.661 -9.730 8.315 1.00 98.44 74 ARG A C 1
ATOM 541 O O . ARG A 1 74 ? -3.539 -9.455 9.130 1.00 98.44 74 ARG A O 1
ATOM 548 N N . PHE A 1 75 ? -1.448 -10.153 8.680 1.00 98.25 75 PHE A N 1
ATOM 549 C CA . PHE A 1 75 ? -1.068 -10.352 10.079 1.00 98.25 75 PHE A CA 1
ATOM 550 C C . PHE A 1 75 ? -1.222 -9.069 10.912 1.00 98.25 75 PHE A C 1
ATOM 552 O O . PHE A 1 75 ? -1.739 -9.092 12.032 1.00 98.25 75 PHE A O 1
ATOM 559 N N . GLY A 1 76 ? -0.762 -7.933 10.380 1.00 97.12 76 GLY A N 1
ATOM 560 C CA . GLY A 1 76 ? -0.858 -6.639 11.046 1.00 97.12 76 GLY A CA 1
ATOM 561 C C . GLY A 1 76 ? -2.303 -6.196 11.280 1.00 97.12 76 GLY A C 1
ATOM 562 O O . GLY A 1 76 ? -2.632 -5.774 12.391 1.00 97.12 76 GLY A O 1
ATOM 563 N N . TYR A 1 77 ? -3.147 -6.319 10.257 1.00 98.00 77 TYR A N 1
ATOM 564 C CA . TYR A 1 77 ? -4.549 -5.907 10.271 1.00 98.00 77 TYR A CA 1
ATOM 565 C C . TYR A 1 77 ? -5.403 -6.814 11.161 1.00 98.00 77 TYR A C 1
ATOM 567 O O . TYR A 1 77 ? -6.196 -6.300 11.951 1.00 98.00 77 TYR A O 1
ATOM 575 N N . GLU A 1 78 ? -5.177 -8.133 11.127 1.00 97.94 78 GLU A N 1
ATOM 576 C CA . GLU A 1 78 ? -5.831 -9.095 12.023 1.00 97.94 78 GLU A CA 1
ATOM 577 C C . GLU A 1 78 ? -5.491 -8.799 13.486 1.00 97.94 78 GLU A C 1
ATOM 579 O O . GLU A 1 78 ? -6.381 -8.622 14.319 1.00 97.94 78 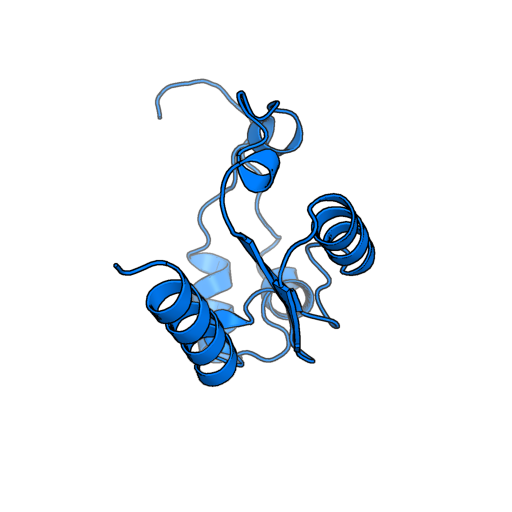GLU A O 1
ATOM 584 N N . ARG A 1 79 ? -4.198 -8.646 13.803 1.00 96.75 79 ARG A N 1
ATOM 585 C CA . ARG A 1 79 ? -3.741 -8.293 15.156 1.00 96.75 79 ARG A CA 1
ATOM 586 C C . ARG A 1 79 ? -4.326 -6.965 15.643 1.00 96.75 79 ARG A C 1
ATOM 588 O O . ARG A 1 79 ? -4.495 -6.775 16.848 1.00 96.75 79 ARG A O 1
ATOM 595 N N . ALA A 1 80 ? -4.586 -6.043 14.722 1.00 97.06 80 ALA A N 1
ATOM 596 C CA . ALA A 1 80 ? -5.167 -4.744 15.014 1.00 97.06 80 ALA A CA 1
ATOM 597 C C . ALA A 1 80 ? -6.705 -4.746 15.079 1.00 97.06 80 ALA A C 1
ATOM 599 O O . ALA A 1 80 ? -7.278 -3.736 15.481 1.00 97.06 80 ALA A O 1
ATOM 600 N N . GLY A 1 81 ? -7.374 -5.847 1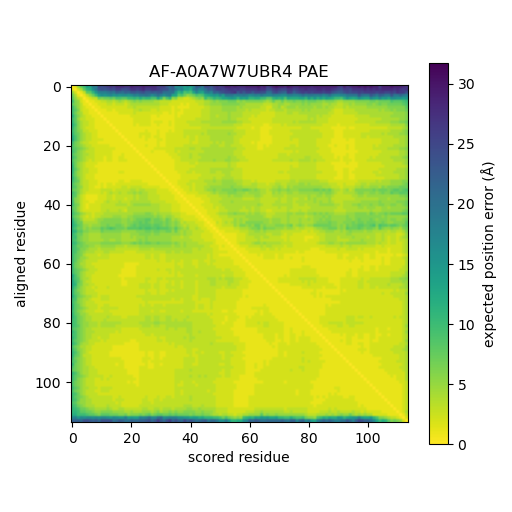4.715 1.00 97.25 81 GLY A N 1
ATOM 601 C CA . GLY A 1 81 ? -8.836 -5.923 14.654 1.00 97.25 81 GLY A CA 1
ATOM 602 C C . GLY A 1 81 ? -9.444 -4.966 13.624 1.00 97.25 81 GLY A C 1
ATOM 603 O O . GLY A 1 81 ? -10.518 -4.414 13.859 1.00 97.25 81 GLY A O 1
ATOM 604 N N . MET A 1 82 ? -8.735 -4.707 12.521 1.00 98.00 82 MET A N 1
ATOM 605 C CA . MET A 1 82 ? -9.181 -3.767 11.489 1.00 98.00 82 MET A CA 1
ATOM 606 C C . MET A 1 82 ? -10.310 -4.365 10.644 1.00 98.00 82 MET A C 1
ATOM 608 O O . MET A 1 82 ? -10.369 -5.570 10.413 1.00 98.00 82 MET A O 1
ATOM 612 N N . THR A 1 83 ? -11.185 -3.504 10.122 1.00 97.88 83 THR A N 1
ATOM 613 C CA . THR A 1 83 ? -12.057 -3.884 9.002 1.00 97.88 83 THR A CA 1
ATOM 614 C C . THR A 1 83 ? -11.205 -3.944 7.738 1.00 97.88 83 THR A C 1
ATOM 616 O O . THR A 1 83 ? -10.670 -2.922 7.309 1.00 97.88 83 THR A O 1
ATOM 619 N N . THR A 1 84 ? -11.054 -5.131 7.155 1.00 98.12 84 THR A N 1
ATOM 620 C CA . THR A 1 84 ? -10.147 -5.351 6.023 1.00 98.12 84 THR A CA 1
ATOM 621 C C . THR A 1 84 ? -10.899 -5.757 4.767 1.00 98.12 84 THR A C 1
ATOM 623 O O . THR A 1 84 ? -11.801 -6.591 4.816 1.00 98.12 84 THR A O 1
ATOM 626 N N . VAL A 1 85 ? -10.488 -5.189 3.636 1.00 98.31 85 VAL A N 1
ATOM 627 C CA . VAL A 1 85 ? -10.853 -5.661 2.295 1.00 98.31 85 VAL A CA 1
ATOM 628 C C . VAL A 1 85 ? -9.590 -6.082 1.552 1.00 98.31 85 VAL A C 1
ATOM 630 O O . VAL A 1 85 ? -8.505 -5.560 1.814 1.00 98.31 85 VAL A O 1
ATOM 633 N N . GLU A 1 86 ? -9.721 -7.027 0.632 1.00 98.44 86 GLU A N 1
ATOM 634 C CA . GLU A 1 86 ? -8.613 -7.510 -0.189 1.00 98.44 86 GLU A CA 1
ATOM 635 C C . GLU A 1 86 ? -8.952 -7.316 -1.665 1.00 98.44 86 GLU A C 1
ATOM 637 O O . GLU A 1 86 ? -10.085 -7.558 -2.088 1.00 98.44 86 GLU A O 1
ATOM 642 N N . VAL A 1 87 ? -7.978 -6.834 -2.433 1.00 98.50 87 VAL A N 1
ATOM 643 C CA . VAL A 1 87 ? -8.128 -6.511 -3.852 1.00 98.50 87 VAL A CA 1
ATOM 644 C C . VAL A 1 87 ? -6.962 -7.117 -4.623 1.00 98.50 87 VAL A C 1
ATOM 646 O O . VAL A 1 87 ? -5.808 -6.938 -4.235 1.00 98.50 87 VAL A O 1
ATOM 649 N N . ASP A 1 88 ? -7.262 -7.797 -5.731 1.00 98.31 88 ASP A N 1
ATOM 650 C CA . ASP A 1 88 ? -6.244 -8.298 -6.658 1.00 98.31 88 ASP A CA 1
ATOM 651 C C . ASP A 1 88 ? -5.617 -7.135 -7.427 1.00 98.31 88 ASP A C 1
ATOM 653 O O . ASP A 1 88 ? -6.159 -6.651 -8.423 1.00 98.31 88 ASP A O 1
ATOM 657 N N . SER A 1 89 ? -4.531 -6.607 -6.864 1.00 98.50 89 SER A N 1
ATOM 658 C CA . SER A 1 89 ? -3.841 -5.424 -7.361 1.00 98.50 89 SER A CA 1
ATOM 659 C C . SER A 1 89 ? -2.392 -5.368 -6.881 1.00 98.50 89 SER A C 1
ATOM 661 O O . SER A 1 89 ? -2.020 -6.046 -5.917 1.00 98.50 89 SER A O 1
ATOM 663 N N . SER A 1 90 ? -1.570 -4.567 -7.563 1.00 98.31 90 SER A N 1
ATOM 664 C CA . SER A 1 90 ? -0.198 -4.269 -7.144 1.00 98.31 90 SER A CA 1
ATOM 665 C C . SER A 1 90 ? -0.141 -3.173 -6.064 1.00 98.31 90 SER A C 1
ATOM 667 O O . SER A 1 90 ? -1.168 -2.692 -5.587 1.00 98.31 90 SER A O 1
ATOM 669 N N . HIS A 1 91 ? 1.068 -2.765 -5.662 1.00 98.00 91 HIS A N 1
ATOM 670 C CA . HIS A 1 91 ? 1.287 -1.798 -4.577 1.00 98.00 91 HIS A CA 1
ATOM 671 C C . HIS A 1 91 ? 0.534 -0.470 -4.780 1.00 98.00 91 HIS A C 1
ATOM 673 O O . HIS A 1 91 ? -0.005 0.109 -3.836 1.00 98.00 91 HIS A O 1
ATOM 679 N N . LEU A 1 92 ? 0.455 0.021 -6.022 1.00 97.69 92 LEU A N 1
ATOM 680 C CA . LEU A 1 92 ? -0.253 1.256 -6.372 1.00 97.69 92 LEU A CA 1
ATOM 681 C C . LEU A 1 92 ? -1.761 1.042 -6.600 1.00 97.69 92 LEU A C 1
ATOM 683 O O . LEU A 1 92 ? -2.358 1.601 -7.523 1.00 97.69 92 LEU A O 1
ATOM 687 N N . VAL A 1 93 ? -2.398 0.284 -5.707 1.00 98.31 93 VAL A N 1
ATOM 688 C CA . VAL A 1 93 ? -3.833 -0.047 -5.730 1.00 98.31 93 VAL A CA 1
ATOM 689 C C . VAL A 1 93 ? -4.754 1.176 -5.780 1.00 98.31 93 VAL A C 1
ATOM 691 O O . VAL A 1 93 ? -5.835 1.121 -6.357 1.00 98.31 93 VAL A O 1
ATOM 694 N N . MET A 1 94 ? -4.325 2.324 -5.252 1.00 97.94 94 MET A N 1
ATOM 695 C CA . MET A 1 94 ? -5.087 3.575 -5.351 1.00 97.94 94 MET A CA 1
ATOM 696 C C . MET A 1 94 ? -5.185 4.129 -6.776 1.00 97.94 94 MET A C 1
ATOM 698 O O . MET A 1 94 ? -6.097 4.903 -7.056 1.00 97.94 94 MET A O 1
ATOM 702 N N . LEU A 1 95 ? -4.267 3.747 -7.666 1.00 98.06 95 LEU A N 1
ATOM 703 C CA . LEU A 1 95 ? -4.294 4.114 -9.081 1.00 98.06 95 LEU A CA 1
ATOM 704 C C . LEU A 1 95 ? -4.949 3.028 -9.933 1.00 98.06 95 LEU A C 1
ATOM 706 O O . LEU A 1 95 ? -5.715 3.356 -10.835 1.00 98.06 95 LEU A O 1
ATOM 710 N N . ALA A 1 96 ? -4.670 1.755 -9.642 1.00 98.06 96 ALA A N 1
ATOM 711 C CA . ALA A 1 96 ? -5.219 0.630 -10.395 1.00 98.06 96 ALA A CA 1
ATOM 712 C C . ALA A 1 96 ? -6.695 0.348 -10.058 1.00 98.06 96 ALA A C 1
ATOM 714 O O . ALA A 1 96 ? -7.494 0.041 -10.940 1.00 98.06 96 ALA A O 1
ATOM 715 N N . GLN A 1 97 ? -7.078 0.491 -8.786 1.00 98.25 97 GLN A N 1
ATOM 716 C CA . GLN A 1 97 ? -8.408 0.169 -8.255 1.00 98.25 97 GLN A CA 1
ATOM 717 C C . GLN A 1 97 ? -9.001 1.344 -7.448 1.00 98.25 97 GLN A C 1
ATOM 719 O O . GLN A 1 97 ? -9.431 1.174 -6.300 1.00 98.25 97 GLN A O 1
ATOM 724 N N . PRO A 1 98 ? -9.080 2.561 -8.026 1.00 98.25 98 PRO A N 1
ATOM 725 C CA . PRO A 1 98 ? -9.447 3.776 -7.295 1.00 98.25 98 PRO A CA 1
ATOM 726 C C . PRO A 1 98 ? -10.846 3.701 -6.675 1.00 98.25 98 PRO A C 1
ATOM 728 O O . PRO A 1 98 ? -11.085 4.271 -5.612 1.00 98.25 98 PRO A O 1
ATOM 731 N N . LYS A 1 99 ? -11.773 2.973 -7.311 1.00 98.38 99 LYS A N 1
ATOM 732 C CA . LYS A 1 99 ? -13.135 2.790 -6.803 1.00 98.38 99 LYS A CA 1
ATOM 733 C C . LYS A 1 99 ? -13.155 2.000 -5.491 1.00 98.38 99 LYS A C 1
ATOM 735 O O . LYS A 1 99 ? -13.780 2.460 -4.544 1.00 98.38 99 LYS A O 1
ATOM 740 N N . ALA A 1 100 ? -12.444 0.873 -5.421 1.00 98.25 100 ALA A N 1
ATOM 741 C CA . ALA A 1 100 ? -12.389 0.043 -4.216 1.00 98.25 100 ALA A CA 1
ATOM 742 C C . ALA A 1 100 ? -11.764 0.808 -3.037 1.00 98.25 100 ALA A C 1
ATOM 744 O O . ALA A 1 100 ? -12.275 0.773 -1.918 1.00 98.25 100 ALA A O 1
ATOM 745 N N . VAL A 1 101 ? -10.698 1.573 -3.306 1.00 98.44 101 VAL A N 1
ATOM 746 C CA . VAL A 1 101 ? -10.070 2.442 -2.300 1.00 98.44 101 VAL A CA 1
ATOM 747 C C . VAL A 1 101 ? -11.034 3.533 -1.827 1.00 98.44 101 VAL A C 1
ATOM 749 O O . VAL A 1 101 ? -11.174 3.752 -0.624 1.00 98.44 101 VAL A O 1
ATOM 752 N N . ALA A 1 102 ? -11.723 4.210 -2.751 1.00 98.56 102 ALA A N 1
ATOM 753 C CA . ALA A 1 102 ? -12.679 5.258 -2.407 1.00 98.56 102 ALA A CA 1
ATOM 754 C C . ALA A 1 102 ? -13.861 4.721 -1.586 1.00 98.56 102 ALA A C 1
ATOM 756 O O . ALA A 1 102 ? -14.266 5.361 -0.618 1.00 98.56 102 ALA A O 1
ATOM 757 N N . GLU A 1 103 ? -14.392 3.548 -1.933 1.00 98.44 103 GLU A N 1
ATOM 758 C CA . GLU A 1 103 ? -15.471 2.892 -1.186 1.00 98.44 103 GLU A CA 1
ATOM 759 C C . GLU A 1 103 ? -15.046 2.586 0.256 1.00 98.44 103 GLU A C 1
ATOM 761 O O . GLU A 1 103 ? -15.750 2.984 1.184 1.00 98.44 103 GLU A O 1
ATOM 766 N N . LEU A 1 104 ? -13.849 2.021 0.469 1.00 98.44 104 LEU A N 1
ATOM 767 C CA . LEU A 1 104 ? -13.330 1.758 1.816 1.00 98.44 104 LEU A CA 1
ATOM 768 C C . LEU A 1 104 ? -13.181 3.041 2.652 1.00 98.44 104 LEU A C 1
ATOM 770 O O . LEU A 1 104 ? -13.535 3.067 3.832 1.00 98.44 104 LEU A O 1
ATOM 774 N N . ILE A 1 105 ? -12.674 4.121 2.046 1.00 98.31 105 ILE A N 1
ATOM 775 C CA . ILE A 1 105 ? -12.551 5.425 2.714 1.00 98.31 105 ILE A CA 1
ATOM 776 C C . ILE A 1 105 ? -13.933 5.973 3.087 1.00 98.31 105 ILE A C 1
ATOM 778 O O . ILE A 1 105 ? -14.114 6.489 4.191 1.00 98.31 105 ILE A O 1
ATOM 782 N N . MET A 1 106 ? -14.915 5.866 2.188 1.00 98.25 106 MET A N 1
ATOM 783 C CA . MET A 1 106 ? -16.280 6.333 2.442 1.00 98.25 106 MET A CA 1
ATOM 784 C C . MET A 1 106 ? -16.957 5.530 3.554 1.00 98.25 106 MET A C 1
ATOM 786 O O . MET A 1 106 ? -17.643 6.121 4.391 1.00 98.25 106 MET A O 1
ATOM 790 N N . ASP A 1 107 ? -16.731 4.220 3.614 1.00 97.44 107 ASP A N 1
ATOM 791 C CA . ASP A 1 107 ? -17.229 3.368 4.694 1.00 97.44 107 ASP A CA 1
ATOM 792 C C . ASP A 1 107 ? -16.607 3.746 6.044 1.00 97.44 107 ASP A C 1
ATOM 794 O O . ASP A 1 107 ? -17.326 3.901 7.039 1.00 97.44 107 ASP A O 1
ATOM 798 N N . ALA A 1 108 ? -15.294 3.992 6.078 1.00 97.38 108 ALA A N 1
ATOM 799 C CA . ALA A 1 108 ? -14.600 4.477 7.270 1.00 97.38 108 ALA A CA 1
ATOM 800 C C . ALA A 1 108 ? -15.142 5.837 7.739 1.00 97.38 108 ALA A C 1
ATOM 802 O O . ALA A 1 108 ? -15.436 6.027 8.924 1.00 97.38 108 ALA A O 1
ATOM 803 N N . ALA A 1 109 ? -15.330 6.778 6.809 1.00 97.56 109 ALA A N 1
ATOM 804 C CA . ALA A 1 109 ? -15.847 8.111 7.100 1.00 97.56 109 ALA A CA 1
ATOM 805 C C . ALA A 1 109 ? -17.281 8.063 7.644 1.00 97.56 109 ALA A C 1
ATOM 807 O O . ALA A 1 109 ? -17.573 8.695 8.654 1.00 97.56 109 ALA A O 1
ATOM 808 N N . ARG A 1 110 ? -18.171 7.272 7.032 1.00 96.75 110 ARG A N 1
ATOM 809 C CA . ARG A 1 110 ? -19.557 7.105 7.507 1.00 96.75 110 ARG A CA 1
ATOM 810 C C . ARG A 1 110 ? -19.634 6.437 8.876 1.00 96.75 110 ARG A C 1
ATOM 812 O O . ARG A 1 110 ? -20.504 6.777 9.666 1.00 96.75 110 ARG A O 1
ATOM 819 N N . SER A 1 111 ? -18.722 5.511 9.163 1.00 94.69 111 SER A N 1
ATOM 820 C CA . SER A 1 111 ? -18.695 4.787 10.439 1.00 94.69 111 SER A CA 1
ATOM 821 C C . SER A 1 111 ? -18.117 5.612 11.594 1.00 94.69 111 SER A C 1
ATOM 823 O O . SER A 1 111 ? -18.290 5.243 12.754 1.00 94.69 111 SER A O 1
ATOM 825 N N . THR A 1 112 ? -17.411 6.711 11.299 1.00 93.81 112 THR A N 1
ATOM 826 C CA . THR A 1 112 ? -16.707 7.529 12.305 1.00 93.81 112 THR A CA 1
ATOM 827 C C . THR A 1 112 ? -17.166 8.985 12.371 1.00 93.81 112 THR A C 1
ATOM 829 O O . THR A 1 112 ? -16.958 9.623 13.400 1.00 93.81 112 THR A O 1
ATOM 832 N N . GLY A 1 113 ? -17.815 9.510 11.330 1.00 80.38 113 GLY A N 1
ATOM 833 C CA . GLY A 1 113 ? -18.389 10.853 11.302 1.00 80.38 113 GLY A CA 1
ATOM 834 C C . GLY A 1 113 ? -19.715 10.910 12.055 1.00 80.38 113 GLY A C 1
ATOM 835 O O . GLY A 1 113 ? -20.763 10.653 11.469 1.00 80.38 113 GLY A O 1
ATOM 836 N N . HIS A 1 114 ? -19.648 11.235 13.346 1.00 54.47 114 HIS A N 1
ATOM 837 C CA . HIS A 1 114 ? -20.778 11.731 14.138 1.00 54.47 114 HIS A CA 1
ATOM 838 C C . HIS A 1 114 ? -20.628 13.240 14.330 1.00 54.47 114 HIS A C 1
ATOM 840 O O . HIS A 1 114 ? -19.482 13.676 14.594 1.00 54.47 114 HIS A O 1
#

Foldseek 3Di:
DPDDFDWDADQLVCQCVQANVQADPVVSSVCSVVPDTDTPCVVVDDDPDPCLVPDAAEEEQQCSHNNDHSVVVVVVCVVSVHHYDYDPGYNVCCRNPVPVVVVRVVVSCVVPPD